Protein AF-A0A2X4TT00-F1 (afdb_monomer_lite)

pLDDT: mean 79.76, std 14.84, range [39.97, 96.25]

Sequence (167 aa):
MMSQIINSADDIDLADVVVSNSLPIWLSLSQFMPMYPAMLSVQNLVPPYATVKCGEPSPVAGAFCLDEKQNQYQLVSEDVTITVTGLRNAAVEDFLRYVQDYTLSDKAEMGVMNIPVIQDERTTQNELNIIAMRKKVKFKVNYYQQRMRNVARRLITSAIPSIYVEK

Organism: NCBI:txid59203

Secondary structure (DSSP, 8-state):
---S--SSGGG--SSS---SSSHHHHHH--SSS-EEETT---TTPPSSEEEEEE---EE-SSS-EE-TT--EE-EEEEEEEEEEES--HHHHHHHHHHHHHHHTSTT-S-EE-S---EEEE--EETTTTEE--EEEEEEEEEEEHHHHHHHHHHHHHH---------

Foldseek 3Di:
DDDPDDPDPVSPPLPDQPDQWQQLVQCVLAPLHHEAEPPPPPDDDDDFYKYKYKADWAFPDPDWDADPVRDTKGKTKIKMKMKTFDDDPVSVVVSLVSVVVLQPDPPRQKHWDDNKDKDADQDAPPVVRDGTRMIMIMTIMIHMSVSSSVSVSVVVVPDDDDDDDDD

Radius of gyration: 17.78 Å; chains: 1; bounding box: 52×24×48 Å

Structure (mmCIF, N/CA/C/O backbone):
data_AF-A0A2X4TT00-F1
#
_entry.id   AF-A0A2X4TT00-F1
#
loop_
_atom_site.group_PDB
_atom_site.id
_atom_site.type_symbol
_atom_site.label_atom_id
_atom_site.label_alt_id
_atom_site.label_comp_id
_atom_site.label_asym_id
_atom_site.label_entity_id
_atom_site.label_seq_id
_atom_site.pdbx_PDB_ins_code
_atom_site.Cartn_x
_atom_site.Cartn_y
_atom_site.Cartn_z
_atom_site.occupancy
_atom_site.B_iso_or_equiv
_atom_site.auth_seq_id
_atom_site.auth_comp_id
_atom_site.auth_asym_id
_atom_site.auth_atom_id
_atom_site.pdbx_PDB_model_num
ATOM 1 N N . MET A 1 1 ? -2.904 8.491 -29.005 1.00 39.97 1 MET A N 1
ATOM 2 C CA . MET A 1 1 ? -3.012 8.856 -27.581 1.00 39.97 1 MET A CA 1
ATOM 3 C C . MET A 1 1 ? -4.410 8.435 -27.155 1.00 39.97 1 MET A C 1
ATOM 5 O O . MET A 1 1 ? -5.358 9.110 -27.529 1.00 39.97 1 MET A O 1
ATOM 9 N N . MET A 1 2 ? -4.554 7.250 -26.556 1.00 44.91 2 MET A N 1
ATOM 10 C CA . MET A 1 2 ? -5.844 6.793 -26.021 1.00 44.91 2 MET A CA 1
ATOM 11 C C . MET A 1 2 ? -6.042 7.477 -24.667 1.00 44.91 2 MET A C 1
ATOM 13 O O . MET A 1 2 ? -5.112 7.513 -23.860 1.00 44.91 2 MET A O 1
ATOM 17 N N . SER A 1 3 ? -7.193 8.109 -24.445 1.00 47.59 3 SER A N 1
ATOM 18 C CA . SER A 1 3 ? -7.519 8.683 -23.140 1.00 47.59 3 SER A CA 1
ATOM 19 C C . SER A 1 3 ? -7.890 7.553 -22.178 1.00 47.59 3 SER A C 1
ATOM 21 O O . SER A 1 3 ? -8.533 6.588 -22.574 1.00 47.59 3 SER A O 1
ATOM 23 N N . GLN A 1 4 ? -7.539 7.679 -20.895 1.00 53.19 4 GLN A N 1
ATOM 24 C CA . GLN A 1 4 ? -7.970 6.747 -19.835 1.00 53.19 4 GLN A CA 1
ATOM 25 C C . GLN A 1 4 ? -9.479 6.862 -19.509 1.00 53.19 4 GLN A C 1
ATOM 27 O O . GLN A 1 4 ? -9.926 6.432 -18.448 1.00 53.19 4 GLN A O 1
ATOM 32 N N . ILE A 1 5 ? -10.271 7.490 -20.386 1.00 59.09 5 ILE A N 1
ATOM 33 C CA . ILE A 1 5 ? -11.718 7.624 -20.222 1.00 59.09 5 ILE A CA 1
ATOM 34 C C . ILE A 1 5 ? -12.351 6.368 -20.817 1.00 59.09 5 ILE A C 1
ATOM 36 O O . ILE A 1 5 ? -12.434 6.217 -22.032 1.00 59.09 5 ILE A O 1
ATOM 40 N N . ILE A 1 6 ? -12.767 5.470 -19.931 1.00 56.25 6 ILE A N 1
ATOM 41 C CA . ILE A 1 6 ? -13.388 4.187 -20.258 1.00 56.25 6 ILE A CA 1
ATOM 42 C C . ILE A 1 6 ? -14.893 4.428 -20.431 1.00 56.25 6 ILE A C 1
ATOM 44 O O . ILE A 1 6 ? -15.551 4.859 -19.483 1.00 56.25 6 ILE A O 1
ATOM 48 N N . ASN A 1 7 ? -15.440 4.171 -21.624 1.00 64.12 7 ASN A N 1
ATOM 49 C CA . ASN A 1 7 ? -16.882 4.291 -21.887 1.00 64.12 7 ASN A CA 1
ATOM 50 C C . ASN A 1 7 ? -17.595 2.931 -21.792 1.00 64.12 7 ASN A C 1
ATOM 52 O O . ASN A 1 7 ? -18.795 2.886 -21.523 1.00 64.12 7 ASN A O 1
ATOM 56 N N . SER A 1 8 ? -16.866 1.826 -21.975 1.00 61.47 8 SER A N 1
ATOM 57 C CA . SER A 1 8 ? -17.343 0.453 -21.794 1.00 61.47 8 SER A CA 1
ATOM 58 C C . SER A 1 8 ? -16.273 -0.443 -21.154 1.00 61.47 8 SER A C 1
ATOM 60 O O . SER A 1 8 ? -15.086 -0.136 -21.210 1.00 61.47 8 SER A O 1
ATOM 62 N N . ALA A 1 9 ? -16.671 -1.573 -20.560 1.00 58.16 9 ALA A N 1
ATOM 63 C CA . ALA A 1 9 ? -15.731 -2.517 -19.941 1.00 58.16 9 ALA A CA 1
ATOM 64 C C . ALA A 1 9 ? -14.713 -3.116 -20.935 1.00 58.16 9 ALA A C 1
ATOM 66 O O . ALA A 1 9 ? -13.619 -3.497 -20.523 1.00 58.16 9 ALA A O 1
ATOM 67 N N . ASP A 1 10 ? -15.043 -3.150 -22.228 1.00 61.66 10 ASP A N 1
ATOM 68 C CA . ASP A 1 10 ? -14.145 -3.627 -23.284 1.00 61.66 10 ASP A CA 1
ATOM 69 C C . ASP A 1 10 ? -13.059 -2.593 -23.642 1.00 61.66 10 ASP A C 1
ATOM 71 O O . ASP A 1 10 ? -12.038 -2.949 -24.228 1.00 61.66 10 ASP A O 1
ATOM 75 N N . ASP A 1 11 ? -13.231 -1.328 -23.233 1.00 60.38 11 ASP A N 1
ATOM 76 C CA . ASP A 1 11 ? -12.247 -0.254 -23.435 1.00 60.38 11 ASP A CA 1
ATOM 77 C C . ASP A 1 11 ? -11.133 -0.272 -22.369 1.00 60.38 11 ASP A C 1
ATOM 79 O O . ASP A 1 11 ? -10.258 0.599 -22.356 1.00 60.38 11 ASP A O 1
ATOM 83 N N . ILE A 1 12 ? -11.166 -1.233 -21.437 1.00 60.53 12 ILE A N 1
ATOM 84 C CA . ILE A 1 12 ? -10.143 -1.374 -20.400 1.00 60.53 12 ILE A CA 1
ATOM 85 C C . ILE A 1 12 ? -8.850 -1.867 -21.051 1.00 60.53 12 ILE A C 1
ATOM 87 O O . ILE A 1 12 ? -8.660 -3.056 -21.312 1.00 60.53 12 ILE A O 1
ATOM 91 N N . ASP A 1 13 ? -7.923 -0.937 -21.270 1.00 59.97 13 ASP A N 1
ATOM 92 C CA . ASP A 1 13 ? -6.581 -1.260 -21.732 1.00 59.97 13 ASP A CA 1
ATOM 93 C C . ASP A 1 13 ? -5.797 -1.995 -20.631 1.00 59.97 13 ASP A C 1
ATOM 95 O O . ASP A 1 13 ? -5.348 -1.422 -19.636 1.00 59.97 13 ASP A O 1
ATOM 99 N N . LEU A 1 14 ? -5.632 -3.306 -20.817 1.00 59.22 14 LEU A N 1
ATOM 100 C CA . LEU A 1 14 ? -4.837 -4.160 -19.937 1.00 59.22 14 LEU A CA 1
ATOM 101 C C . LEU A 1 14 ? -3.329 -4.062 -20.224 1.00 59.22 14 LEU A C 1
ATOM 103 O O . LEU A 1 14 ? -2.526 -4.565 -19.434 1.00 59.22 14 LEU A O 1
ATOM 107 N N . ALA A 1 15 ? -2.926 -3.465 -21.348 1.00 54.84 15 ALA A N 1
ATOM 108 C CA . ALA A 1 15 ? -1.562 -3.446 -21.868 1.00 54.84 15 ALA A CA 1
ATOM 109 C C . ALA A 1 15 ? -0.800 -2.149 -21.554 1.00 54.84 15 ALA A C 1
ATOM 111 O O . ALA A 1 15 ? 0.423 -2.224 -21.371 1.00 54.84 15 ALA A O 1
ATOM 112 N N . ASP A 1 16 ? -1.488 -1.023 -21.380 1.00 57.75 16 ASP A N 1
ATOM 113 C CA . ASP A 1 16 ? -0.882 0.259 -21.001 1.00 57.75 16 ASP A CA 1
ATOM 114 C C . ASP A 1 16 ? -1.026 0.569 -19.489 1.00 57.75 16 ASP A C 1
ATOM 116 O O . ASP A 1 16 ? -1.548 -0.237 -18.711 1.00 57.75 16 ASP A O 1
ATOM 120 N N . VAL A 1 17 ? -0.405 1.648 -19.009 1.00 55.56 17 VAL A N 1
ATOM 121 C CA . VAL A 1 17 ? -0.218 1.952 -17.575 1.00 55.56 17 VAL A CA 1
ATOM 122 C C . VAL A 1 17 ? -1.552 2.202 -16.856 1.00 55.56 17 VAL A C 1
ATOM 124 O O . VAL A 1 17 ? -2.144 3.271 -16.967 1.00 55.56 17 VAL A O 1
ATOM 127 N N . VAL A 1 18 ? -1.981 1.228 -16.045 1.00 59.28 18 VAL A N 1
ATOM 128 C CA . VAL A 1 18 ? -3.231 1.304 -15.264 1.00 59.28 18 VAL A CA 1
ATOM 129 C C . VAL A 1 18 ? -3.070 2.102 -13.960 1.00 59.28 18 VAL A C 1
ATOM 131 O O . VAL A 1 18 ? -4.030 2.704 -13.490 1.00 59.28 18 VAL A O 1
ATOM 134 N N . VAL A 1 19 ? -1.876 2.130 -13.347 1.00 67.81 19 VAL A N 1
ATOM 135 C CA . VAL A 1 19 ? -1.666 2.782 -12.038 1.00 67.81 19 VAL A CA 1
ATOM 136 C C . VAL A 1 19 ? -0.254 3.362 -11.914 1.00 67.81 19 VAL A C 1
ATOM 138 O O . VAL A 1 19 ? 0.725 2.695 -12.248 1.00 67.81 19 VAL A O 1
ATOM 141 N N . SER A 1 20 ? -0.150 4.593 -11.407 1.00 70.06 20 SER A N 1
ATOM 142 C CA . SER A 1 20 ? 1.113 5.321 -11.193 1.00 70.06 20 SER A CA 1
ATOM 143 C C . SER A 1 20 ? 1.613 5.314 -9.741 1.00 70.06 20 SER A C 1
ATOM 145 O O . SER A 1 20 ? 2.735 5.760 -9.498 1.00 70.06 20 SER A O 1
ATOM 147 N N . ASN A 1 21 ? 0.810 4.813 -8.796 1.00 84.56 21 ASN A N 1
ATOM 148 C CA . ASN A 1 21 ? 1.069 4.847 -7.355 1.00 84.56 21 ASN A CA 1
ATOM 149 C C . ASN A 1 21 ? 1.123 3.446 -6.703 1.00 84.56 21 ASN A C 1
ATOM 151 O O . ASN A 1 21 ? 0.867 2.427 -7.351 1.00 84.56 21 ASN A O 1
ATOM 155 N N . SER A 1 22 ? 1.444 3.393 -5.406 1.00 89.69 22 SER A N 1
ATOM 156 C CA . SER A 1 22 ? 1.570 2.145 -4.632 1.00 89.69 22 SER A CA 1
ATOM 157 C C . SER A 1 22 ? 0.251 1.510 -4.187 1.00 89.69 22 SER A C 1
ATOM 159 O O . SER A 1 22 ? 0.275 0.445 -3.563 1.00 89.69 22 SER A O 1
ATOM 161 N N . LEU A 1 23 ? -0.903 2.105 -4.513 1.00 90.12 23 LEU A N 1
ATOM 162 C CA . LEU A 1 23 ? -2.223 1.637 -4.077 1.00 90.12 23 LEU A CA 1
ATOM 163 C C . LEU A 1 23 ? -2.435 0.121 -4.259 1.00 90.12 23 LEU A C 1
ATOM 165 O O . LEU A 1 23 ? -2.891 -0.509 -3.305 1.00 90.12 23 LEU A O 1
ATOM 169 N N . PRO A 1 24 ? -2.066 -0.503 -5.399 1.00 89.25 24 PRO A N 1
ATOM 170 C CA . PRO A 1 24 ? -2.271 -1.934 -5.606 1.00 89.25 24 PRO A CA 1
ATOM 171 C C . PRO A 1 24 ? -1.606 -2.798 -4.530 1.00 89.25 24 PRO A C 1
ATOM 173 O O . PRO A 1 24 ? -2.205 -3.759 -4.058 1.00 89.25 24 PRO A O 1
ATOM 176 N N . ILE A 1 25 ? -0.395 -2.449 -4.082 1.00 90.69 25 ILE A N 1
ATOM 177 C CA . ILE A 1 25 ? 0.278 -3.221 -3.030 1.00 90.69 25 ILE A CA 1
ATOM 178 C C . ILE A 1 25 ? -0.546 -3.183 -1.749 1.00 90.69 25 ILE A C 1
ATOM 180 O O . ILE A 1 25 ? -0.826 -4.231 -1.172 1.00 90.69 25 ILE A O 1
ATOM 184 N N . TRP A 1 26 ? -0.989 -2.001 -1.335 1.00 92.56 26 TRP A N 1
ATOM 185 C CA . TRP A 1 26 ? -1.755 -1.849 -0.103 1.00 92.56 26 TRP A CA 1
ATOM 186 C C . TRP A 1 26 ? -3.085 -2.593 -0.132 1.00 92.56 26 TRP A C 1
ATOM 188 O O . TRP A 1 26 ? -3.468 -3.173 0.878 1.00 92.56 26 TRP A O 1
ATOM 198 N N . LEU A 1 27 ? -3.755 -2.638 -1.287 1.00 89.38 27 LEU A N 1
ATOM 199 C CA . LEU A 1 27 ? -4.980 -3.423 -1.452 1.00 89.38 27 LEU A CA 1
ATOM 200 C C . LEU A 1 27 ? -4.734 -4.932 -1.297 1.00 89.38 27 LEU A C 1
ATOM 202 O O . LEU A 1 27 ? -5.626 -5.648 -0.856 1.00 89.38 27 LEU A O 1
ATOM 206 N N . SER A 1 28 ? -3.526 -5.413 -1.609 1.00 88.50 28 SER 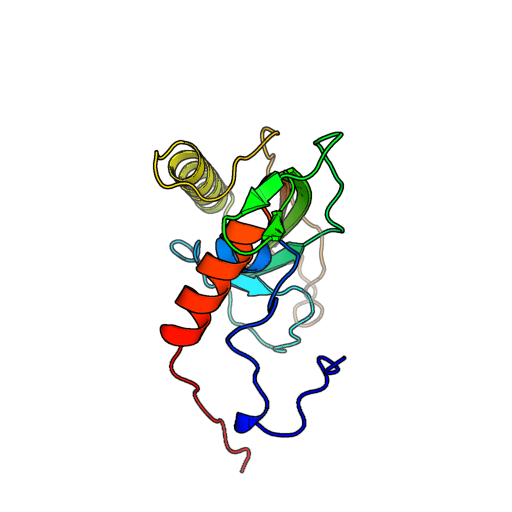A N 1
ATOM 207 C CA . SER A 1 28 ? -3.147 -6.818 -1.405 1.00 88.50 28 SER A CA 1
ATOM 208 C C . SER A 1 28 ? -2.768 -7.166 0.042 1.00 88.50 28 SER A C 1
ATOM 210 O O . SER A 1 28 ? -2.807 -8.335 0.419 1.00 88.50 28 SER A O 1
ATOM 212 N N . LEU A 1 29 ? -2.435 -6.170 0.871 1.00 91.00 29 LEU A N 1
ATOM 213 C CA . LEU A 1 29 ? -2.028 -6.341 2.272 1.00 91.00 29 LEU A CA 1
ATOM 214 C C . LEU A 1 29 ? -3.243 -6.377 3.217 1.00 91.00 29 LEU A C 1
ATOM 216 O O . LEU A 1 29 ? -3.288 -5.682 4.230 1.00 91.00 29 LEU A O 1
ATOM 220 N N . SER A 1 30 ? -4.245 -7.194 2.885 1.00 90.06 30 SER A N 1
ATOM 221 C CA . SER A 1 30 ? -5.563 -7.206 3.536 1.00 90.06 30 SER A CA 1
ATOM 222 C C . SER A 1 30 ? -5.743 -8.288 4.612 1.00 90.06 30 SER A C 1
ATOM 224 O O . SER A 1 30 ? -6.872 -8.646 4.941 1.00 90.06 30 SER A O 1
ATOM 226 N N . GLN A 1 31 ? -4.654 -8.847 5.157 1.00 91.12 31 GLN A N 1
ATOM 227 C CA . GLN A 1 31 ? -4.713 -9.973 6.104 1.00 91.12 31 GLN A CA 1
ATOM 228 C C . GLN A 1 31 ? -5.478 -9.645 7.400 1.00 91.12 31 GLN A C 1
ATOM 230 O O . GLN A 1 31 ? -6.194 -10.495 7.922 1.00 91.12 31 GLN A O 1
ATOM 235 N N . PHE A 1 32 ? -5.318 -8.430 7.930 1.00 91.38 32 PHE A N 1
ATOM 236 C CA . PHE A 1 32 ? -5.921 -8.023 9.208 1.00 91.38 32 PHE A CA 1
ATOM 237 C C . PHE A 1 32 ? -7.294 -7.370 9.044 1.00 91.38 32 PHE A C 1
ATOM 239 O O . PHE A 1 32 ? -8.109 -7.392 9.964 1.00 91.38 32 PHE A O 1
ATOM 246 N N . MET A 1 33 ? -7.528 -6.747 7.892 1.00 92.19 33 MET A N 1
ATOM 247 C CA . MET A 1 33 ? -8.755 -6.028 7.570 1.00 92.19 33 MET A CA 1
ATOM 248 C C . MET A 1 33 ? -8.828 -5.767 6.061 1.00 92.19 33 MET A C 1
ATOM 250 O O . MET A 1 33 ? -7.785 -5.633 5.414 1.00 92.19 33 MET A O 1
ATOM 254 N N . PRO A 1 34 ? -10.037 -5.620 5.497 1.00 90.62 34 PRO A N 1
ATOM 255 C CA . PRO A 1 34 ? -10.212 -5.107 4.147 1.00 90.62 34 PRO A CA 1
ATOM 256 C C . PRO A 1 34 ? -9.574 -3.722 3.979 1.00 90.62 34 PRO A C 1
ATOM 258 O O . PRO A 1 34 ? -9.730 -2.838 4.830 1.00 90.62 34 PRO A O 1
ATOM 261 N N . MET A 1 35 ? -8.872 -3.543 2.862 1.00 89.31 35 MET A N 1
ATOM 262 C CA . MET A 1 35 ? -8.172 -2.314 2.496 1.00 89.31 35 MET A CA 1
ATOM 263 C C . MET A 1 35 ? -8.895 -1.675 1.309 1.00 89.31 35 MET A C 1
ATOM 265 O O . MET A 1 35 ? -9.131 -2.338 0.302 1.00 89.31 35 MET A O 1
ATOM 269 N N . TYR A 1 36 ? -9.220 -0.389 1.410 1.00 88.31 36 TYR A N 1
ATOM 270 C CA . TYR A 1 36 ? -9.923 0.357 0.367 1.00 88.31 36 TYR A CA 1
ATOM 271 C C . TYR A 1 36 ? -9.135 1.599 -0.057 1.00 88.31 36 TYR A C 1
ATOM 273 O O . TYR A 1 36 ? -8.424 2.185 0.764 1.00 88.31 36 TYR A O 1
ATOM 281 N N . PRO A 1 37 ? -9.266 2.068 -1.307 1.00 88.06 37 PRO A N 1
ATOM 282 C CA . PRO A 1 37 ? -8.747 3.374 -1.693 1.00 88.06 37 PRO A CA 1
ATOM 283 C C . PRO A 1 37 ? -9.442 4.493 -0.908 1.00 88.06 37 PRO A C 1
ATOM 285 O O . PRO A 1 37 ? -10.651 4.454 -0.670 1.00 88.06 37 PRO A O 1
ATOM 288 N N . ALA A 1 38 ? -8.690 5.517 -0.509 1.00 77.62 38 ALA A N 1
ATOM 289 C CA . ALA A 1 38 ? -9.279 6.729 0.044 1.00 77.62 38 ALA A CA 1
ATOM 290 C C . ALA A 1 38 ? -10.207 7.379 -0.998 1.00 77.62 38 ALA A C 1
ATOM 292 O O . ALA A 1 38 ? -9.886 7.405 -2.181 1.00 77.62 38 ALA A O 1
ATOM 293 N N . MET A 1 39 ? -11.338 7.926 -0.543 1.00 64.12 39 MET A N 1
ATOM 294 C CA . MET A 1 39 ? -12.392 8.541 -1.372 1.00 64.12 39 MET A CA 1
ATOM 295 C C . MET A 1 39 ? -13.287 7.583 -2.180 1.00 64.12 39 MET A C 1
ATOM 297 O O . MET A 1 39 ? -14.213 8.065 -2.826 1.00 64.12 39 MET A O 1
ATOM 301 N N . LEU A 1 40 ? -13.121 6.257 -2.081 1.00 54.19 40 LEU A N 1
ATOM 302 C CA . LEU A 1 40 ? -14.189 5.326 -2.467 1.00 54.19 40 LEU A CA 1
ATOM 303 C C . LEU A 1 40 ? -15.270 5.374 -1.377 1.00 54.19 40 LEU A C 1
ATOM 305 O O . LEU A 1 40 ? -15.155 4.766 -0.315 1.00 54.19 40 LEU A O 1
ATOM 309 N N . SER A 1 41 ? -16.272 6.217 -1.622 1.00 43.59 41 SER A N 1
ATOM 310 C CA . SER A 1 41 ? -17.367 6.603 -0.732 1.00 43.59 41 SER A CA 1
ATOM 311 C C . SER A 1 41 ? -18.395 5.489 -0.538 1.00 43.59 41 SER A C 1
ATOM 313 O O . SER A 1 41 ? -19.593 5.690 -0.728 1.00 43.59 41 SER A O 1
ATOM 315 N N . VAL A 1 42 ? -17.955 4.308 -0.108 1.00 53.00 42 VAL A N 1
ATOM 316 C CA . VAL A 1 42 ? -18.896 3.332 0.439 1.00 53.00 42 VAL A CA 1
ATOM 317 C C . VAL A 1 42 ? -19.351 3.882 1.791 1.00 53.00 42 VAL A C 1
ATOM 319 O O . VAL A 1 42 ? -18.681 3.729 2.814 1.00 53.00 42 VAL A O 1
ATOM 322 N N . GLN A 1 43 ? -20.458 4.627 1.783 1.00 55.41 43 GLN A N 1
ATOM 323 C CA . GLN A 1 43 ? -21.152 4.997 3.010 1.00 55.41 43 GLN A CA 1
ATOM 324 C C . GLN A 1 43 ? -21.515 3.693 3.735 1.00 55.41 43 GLN A C 1
ATOM 326 O O . GLN A 1 43 ? -21.992 2.750 3.108 1.00 55.41 43 GLN A O 1
ATOM 331 N N . ASN A 1 44 ? -21.284 3.636 5.048 1.00 64.56 44 ASN A N 1
ATOM 332 C CA . ASN A 1 44 ? -21.632 2.496 5.910 1.00 64.56 44 ASN A CA 1
ATOM 333 C C . ASN A 1 44 ? -20.742 1.240 5.805 1.00 64.56 44 ASN A C 1
ATOM 335 O O . ASN A 1 44 ? -21.228 0.126 6.004 1.00 64.56 44 ASN A O 1
ATOM 339 N N . LEU A 1 45 ? -19.432 1.377 5.562 1.00 78.12 45 LEU A N 1
ATOM 340 C CA . LEU A 1 45 ? -18.513 0.254 5.796 1.00 78.12 45 LEU A CA 1
ATOM 341 C C . LEU A 1 45 ? -18.541 -0.175 7.270 1.00 78.12 45 LEU A C 1
ATOM 343 O O . LEU A 1 45 ? -18.339 0.640 8.172 1.00 78.12 45 LEU A O 1
ATOM 347 N N . VAL A 1 46 ? -18.758 -1.471 7.507 1.00 81.31 46 VAL A N 1
ATOM 348 C CA . VAL A 1 46 ? -18.732 -2.059 8.850 1.00 81.31 46 VAL A CA 1
ATOM 349 C C . VAL A 1 46 ? -17.271 -2.263 9.277 1.00 81.31 46 VAL A C 1
ATOM 351 O O . VAL A 1 46 ? -16.525 -2.934 8.562 1.00 81.31 46 VAL A O 1
ATOM 354 N N . PRO A 1 47 ? -16.822 -1.697 10.413 1.00 85.44 47 PRO A N 1
ATOM 355 C CA . PRO A 1 47 ? -15.477 -1.945 10.932 1.00 85.44 47 PRO A CA 1
ATOM 356 C C . PRO A 1 47 ? -15.247 -3.428 11.300 1.00 85.44 47 PRO A C 1
ATOM 358 O O . PRO A 1 47 ? -16.185 -4.079 11.762 1.00 85.44 47 PRO A O 1
ATOM 361 N N . PRO A 1 48 ? -14.011 -3.959 11.180 1.00 89.38 48 PRO A N 1
ATOM 362 C CA . PRO A 1 48 ? -12.775 -3.234 10.892 1.00 89.38 48 PRO A CA 1
ATOM 363 C C . PRO A 1 48 ? -12.486 -3.074 9.393 1.00 89.38 48 PRO A C 1
ATOM 365 O O . PRO A 1 48 ? -12.642 -4.008 8.613 1.00 89.38 48 PRO A O 1
ATOM 368 N N . TYR A 1 49 ? -11.998 -1.898 9.000 1.00 89.88 49 TYR A N 1
ATOM 369 C CA . TYR A 1 49 ? -11.503 -1.630 7.646 1.00 89.88 49 TYR A CA 1
ATOM 370 C C . TYR A 1 49 ? -10.405 -0.564 7.676 1.00 89.88 49 TYR A C 1
ATOM 372 O O . TYR A 1 49 ? -10.299 0.211 8.635 1.00 89.88 49 TYR A O 1
ATOM 380 N N . ALA A 1 50 ? -9.621 -0.481 6.604 1.00 91.25 50 ALA A N 1
ATOM 381 C CA . ALA A 1 50 ? -8.671 0.603 6.407 1.00 91.25 50 ALA A CA 1
ATOM 382 C C . ALA A 1 50 ? -8.832 1.282 5.049 1.00 91.25 50 ALA A C 1
ATOM 384 O O . ALA A 1 50 ? -9.191 0.660 4.052 1.00 91.25 50 ALA A O 1
ATOM 385 N N . THR A 1 51 ? -8.534 2.577 5.018 1.00 90.50 51 THR A N 1
ATOM 386 C CA . THR A 1 51 ? -8.481 3.376 3.795 1.00 90.50 51 THR A CA 1
ATOM 387 C C . THR A 1 51 ? -7.057 3.828 3.524 1.00 90.50 51 THR A C 1
ATOM 389 O O . THR A 1 51 ? -6.375 4.312 4.431 1.00 90.50 51 THR A O 1
ATOM 392 N N . VAL A 1 52 ? -6.635 3.718 2.271 1.00 92.00 52 VAL A N 1
ATOM 393 C CA . VAL A 1 52 ? -5.282 4.023 1.812 1.00 92.00 52 VAL A CA 1
ATOM 394 C C . VAL A 1 52 ? -5.316 5.290 0.976 1.00 92.00 52 VAL A C 1
ATOM 396 O O . VAL A 1 52 ? -5.913 5.323 -0.099 1.00 92.00 52 VAL A O 1
ATOM 399 N N . LYS A 1 53 ? -4.657 6.339 1.462 1.00 92.19 53 LYS A N 1
ATOM 400 C CA . LYS A 1 53 ? -4.413 7.558 0.699 1.00 92.19 53 LYS A CA 1
ATOM 401 C C . LYS A 1 53 ? -2.967 7.569 0.221 1.00 92.19 53 LYS A C 1
ATOM 403 O O . LYS A 1 53 ? -2.051 7.815 1.006 1.00 92.19 53 LYS A O 1
ATOM 408 N N . CYS A 1 54 ? -2.811 7.325 -1.068 1.00 91.31 54 CYS A N 1
ATOM 409 C CA . CYS A 1 54 ? -1.574 7.476 -1.818 1.00 91.31 54 CYS A CA 1
ATOM 410 C C . CYS A 1 54 ? -1.285 8.959 -2.090 1.00 91.31 54 CYS A C 1
ATOM 412 O O . CYS A 1 54 ? -2.190 9.708 -2.466 1.00 91.31 54 CYS A O 1
ATOM 414 N N . GLY A 1 55 ? -0.053 9.387 -1.825 1.00 89.00 55 GLY A N 1
ATOM 415 C CA . GLY A 1 55 ? 0.442 10.719 -2.158 1.00 89.00 55 GLY A CA 1
ATOM 416 C C . GLY A 1 55 ? 0.903 10.812 -3.610 1.00 89.00 55 GLY A C 1
ATOM 417 O O . GLY A 1 55 ? 0.764 9.875 -4.395 1.00 89.00 55 GLY A O 1
ATOM 418 N N . GLU A 1 56 ? 1.470 11.957 -3.973 1.00 87.94 56 GLU A N 1
ATOM 419 C CA . GLU A 1 56 ? 2.084 12.134 -5.287 1.00 87.94 56 GLU A CA 1
ATOM 420 C C . GLU A 1 56 ? 3.468 11.457 -5.312 1.00 87.94 56 GLU A C 1
ATOM 422 O O . GLU A 1 56 ? 4.306 11.754 -4.453 1.00 87.94 56 GLU A O 1
ATOM 427 N N . PRO A 1 57 ? 3.740 10.542 -6.263 1.00 88.25 57 PRO A N 1
ATOM 428 C CA . PRO A 1 57 ? 5.057 9.933 -6.401 1.00 88.25 57 PRO A CA 1
ATOM 429 C C . PRO A 1 57 ? 6.119 10.974 -6.772 1.00 88.25 57 PRO A C 1
ATOM 431 O O . PRO A 1 57 ? 5.956 11.752 -7.709 1.00 88.25 57 PRO A O 1
ATOM 434 N N . SER A 1 58 ? 7.248 10.936 -6.072 1.00 89.62 58 SER A N 1
ATOM 435 C CA . SER A 1 58 ? 8.410 11.801 -6.284 1.00 89.62 58 SER A CA 1
ATOM 436 C C . SER A 1 58 ? 9.597 10.994 -6.824 1.00 89.62 58 SER A C 1
ATOM 438 O O . SER A 1 58 ? 9.822 9.867 -6.375 1.00 89.62 58 SER A O 1
ATOM 440 N N . PRO A 1 59 ? 10.366 11.512 -7.797 1.00 88.19 59 PRO A N 1
ATOM 441 C CA . PRO A 1 59 ? 11.520 10.798 -8.333 1.00 88.19 59 PRO A CA 1
ATOM 442 C C . PRO A 1 59 ? 12.645 10.723 -7.293 1.00 88.19 59 PRO A C 1
ATOM 444 O O . PRO A 1 59 ? 12.966 11.714 -6.639 1.00 88.19 59 PRO A O 1
ATOM 447 N N . VAL A 1 60 ? 13.262 9.546 -7.157 1.00 86.12 60 VAL A N 1
ATOM 448 C CA . VAL A 1 60 ? 14.437 9.334 -6.286 1.00 86.12 60 VAL A CA 1
ATOM 449 C C . VAL A 1 60 ? 15.720 9.217 -7.108 1.00 86.12 60 VAL A C 1
ATOM 451 O O . VAL A 1 60 ? 16.787 9.625 -6.657 1.00 86.12 60 VAL A O 1
ATOM 454 N N . ALA A 1 61 ? 15.629 8.664 -8.320 1.00 79.12 61 ALA A N 1
ATOM 455 C CA . ALA A 1 61 ? 16.766 8.489 -9.217 1.00 79.12 61 ALA A CA 1
ATOM 456 C C . ALA A 1 61 ? 16.927 9.677 -10.181 1.00 79.12 61 ALA A C 1
ATOM 458 O O . ALA A 1 61 ? 15.943 10.215 -10.683 1.00 79.12 61 ALA A O 1
ATOM 459 N N . GLY A 1 62 ? 18.178 10.044 -10.483 1.00 72.62 62 GLY A N 1
ATOM 460 C CA . GLY A 1 62 ? 18.509 11.096 -11.457 1.00 72.62 62 GLY A CA 1
ATOM 461 C C . GLY A 1 62 ? 18.393 10.667 -12.925 1.00 72.62 62 GLY A C 1
ATOM 462 O O . GLY A 1 62 ? 18.487 11.508 -13.814 1.00 72.62 62 GLY A O 1
ATOM 463 N N . ALA A 1 63 ? 18.191 9.374 -13.186 1.00 75.62 63 ALA A N 1
ATOM 464 C CA . ALA A 1 63 ? 17.972 8.827 -14.517 1.00 75.62 63 ALA A CA 1
ATOM 465 C C . ALA A 1 63 ? 16.923 7.715 -14.463 1.00 75.62 63 ALA A C 1
ATOM 467 O O . ALA A 1 63 ? 16.802 6.994 -13.468 1.00 75.62 63 ALA A O 1
ATOM 468 N N . PHE A 1 64 ? 16.174 7.578 -15.550 1.00 79.44 64 PHE A N 1
ATOM 469 C CA . PHE A 1 64 ? 15.265 6.464 -15.745 1.00 79.44 64 PHE A CA 1
ATOM 470 C C . PHE A 1 64 ? 15.996 5.267 -16.354 1.00 79.44 64 PHE A C 1
ATOM 472 O O . PHE A 1 64 ? 17.015 5.409 -17.028 1.00 79.44 64 PHE A O 1
ATOM 479 N N . CYS A 1 65 ? 15.456 4.079 -16.122 1.00 78.06 65 CYS A N 1
ATOM 480 C CA . CYS A 1 65 ? 15.890 2.859 -16.777 1.00 78.06 65 CYS A CA 1
ATOM 481 C C . CYS A 1 65 ? 14.904 2.512 -17.898 1.00 78.06 65 CYS A C 1
ATOM 483 O O . CYS A 1 65 ? 13.713 2.824 -17.806 1.00 78.06 65 CYS A O 1
ATOM 485 N N . LEU A 1 66 ? 15.411 1.900 -18.964 1.00 81.88 66 LEU A N 1
ATOM 486 C CA . LEU A 1 66 ? 14.617 1.427 -20.092 1.00 81.88 66 LEU A CA 1
ATOM 487 C C . LEU A 1 66 ? 14.617 -0.097 -20.073 1.00 81.88 66 LEU A C 1
ATOM 489 O O . LEU A 1 66 ? 15.676 -0.708 -19.929 1.00 81.88 66 LEU A O 1
ATOM 493 N N . ASP A 1 67 ? 13.440 -0.705 -20.215 1.00 75.31 67 ASP A N 1
ATOM 494 C CA . ASP A 1 67 ? 13.359 -2.151 -20.422 1.00 75.31 67 ASP A CA 1
ATOM 495 C C . ASP A 1 67 ? 13.730 -2.525 -21.871 1.00 75.31 67 ASP A C 1
ATOM 497 O O . ASP A 1 67 ? 13.954 -1.671 -22.733 1.00 75.31 67 ASP A O 1
ATOM 501 N N . GLU A 1 68 ? 13.775 -3.827 -22.161 1.00 77.69 68 GLU A N 1
ATOM 502 C CA . GLU A 1 68 ? 14.067 -4.362 -23.501 1.00 77.69 68 GLU A CA 1
ATOM 503 C C . GLU A 1 68 ? 13.103 -3.848 -24.587 1.00 77.69 68 GLU A C 1
ATOM 505 O O . GLU A 1 68 ? 13.435 -3.854 -25.770 1.00 77.69 68 GLU A O 1
ATOM 510 N N . LYS A 1 69 ? 11.915 -3.373 -24.194 1.00 79.12 69 LYS A N 1
ATOM 511 C CA . LYS A 1 69 ? 10.883 -2.814 -25.074 1.00 79.12 69 LYS A CA 1
ATOM 512 C C . LYS A 1 69 ? 10.895 -1.282 -25.098 1.00 79.12 69 LYS A C 1
ATOM 514 O O . LYS A 1 69 ? 9.955 -0.692 -25.621 1.00 79.12 69 LYS A O 1
ATOM 519 N N . GLN A 1 70 ? 11.937 -0.646 -24.555 1.00 77.25 70 GLN A N 1
ATOM 520 C CA . GLN A 1 70 ? 12.072 0.810 -24.431 1.00 77.25 70 GLN A CA 1
ATOM 521 C C . GLN A 1 70 ? 10.996 1.469 -23.550 1.00 77.25 70 GLN A C 1
ATOM 523 O O . GLN A 1 70 ? 10.755 2.670 -23.664 1.00 77.25 70 GLN A O 1
ATOM 528 N N . ASN A 1 71 ? 10.363 0.728 -22.635 1.00 76.19 71 ASN A N 1
ATOM 529 C CA . ASN A 1 71 ? 9.489 1.341 -21.639 1.00 76.19 71 ASN A CA 1
ATOM 530 C C . ASN A 1 71 ? 10.324 1.948 -20.519 1.00 76.19 71 ASN A C 1
ATOM 532 O O . ASN A 1 71 ? 11.193 1.291 -19.939 1.00 76.19 71 ASN A O 1
ATOM 536 N N . GLN A 1 72 ? 9.994 3.184 -20.171 1.00 78.69 72 GLN A N 1
ATOM 537 C CA . GLN A 1 72 ? 10.620 3.894 -19.073 1.00 78.69 72 GLN A CA 1
A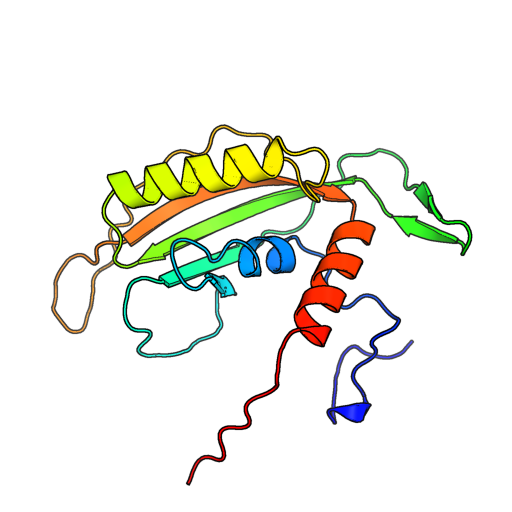TOM 538 C C . GLN A 1 72 ? 10.110 3.394 -17.719 1.00 78.69 72 GLN A C 1
ATOM 540 O O . GLN A 1 72 ? 8.904 3.311 -17.481 1.00 78.69 72 GLN A O 1
ATOM 545 N N . TYR A 1 73 ? 11.032 3.141 -16.795 1.00 79.38 73 TYR A N 1
ATOM 546 C CA . TYR A 1 73 ? 10.720 2.996 -15.380 1.00 79.38 73 TYR A CA 1
ATOM 547 C C . TYR A 1 73 ? 11.762 3.692 -14.515 1.00 79.38 73 TYR A C 1
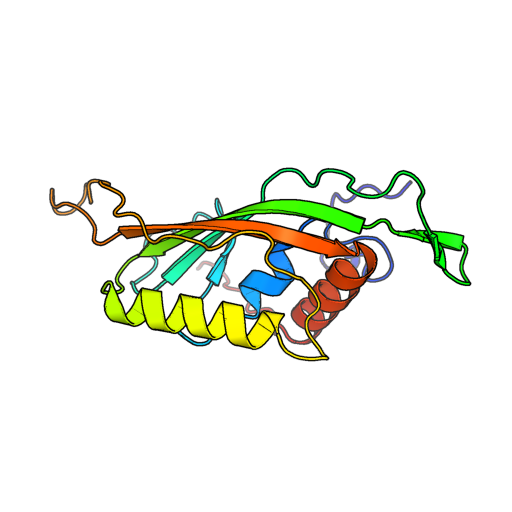ATOM 549 O O . TYR A 1 73 ? 12.949 3.751 -14.829 1.00 79.38 73 TYR A O 1
ATOM 557 N N . GLN A 1 74 ? 11.303 4.232 -13.394 1.00 86.69 74 GLN A N 1
ATOM 558 C CA . GLN A 1 74 ? 12.149 4.955 -12.458 1.00 86.69 74 GLN A CA 1
ATOM 559 C C . GLN A 1 74 ? 11.838 4.528 -11.028 1.00 86.69 74 GLN A C 1
ATOM 561 O O . GLN A 1 74 ? 10.734 4.061 -10.721 1.00 86.69 74 GLN A O 1
ATOM 566 N N . LEU A 1 75 ? 12.839 4.685 -10.167 1.00 89.06 75 LEU A N 1
ATOM 567 C CA . LEU A 1 75 ? 12.664 4.553 -8.731 1.00 89.06 75 LEU A CA 1
ATOM 568 C C . LEU A 1 75 ? 11.976 5.815 -8.209 1.00 89.06 75 LEU A C 1
ATOM 570 O O . LEU A 1 75 ? 12.485 6.927 -8.387 1.00 89.06 75 LEU A O 1
ATOM 574 N N . VAL A 1 76 ? 10.829 5.628 -7.564 1.00 91.25 76 VAL A N 1
ATOM 575 C CA . VAL A 1 76 ? 10.048 6.708 -6.957 1.00 91.25 76 VAL A CA 1
ATOM 576 C C . VAL A 1 76 ? 9.904 6.498 -5.456 1.00 91.25 76 VAL A C 1
ATOM 578 O O . VAL A 1 76 ? 10.003 5.375 -4.961 1.00 91.25 76 VAL A O 1
ATOM 581 N N . SER A 1 77 ? 9.664 7.596 -4.748 1.00 93.31 77 SER A N 1
ATOM 582 C CA . SER A 1 77 ? 9.263 7.645 -3.349 1.00 93.31 77 SER A CA 1
ATOM 583 C C . SER A 1 77 ? 7.858 8.214 -3.260 1.00 93.31 77 SER A C 1
ATOM 585 O O . SER A 1 77 ? 7.533 9.176 -3.950 1.00 93.31 77 SER A O 1
ATOM 587 N N . GLU A 1 78 ? 7.051 7.691 -2.353 1.00 93.75 78 GLU A N 1
ATOM 588 C CA . GLU A 1 78 ? 5.677 8.133 -2.145 1.00 93.75 78 GLU A CA 1
ATOM 589 C C . GLU A 1 78 ? 5.352 8.161 -0.651 1.00 93.75 78 GLU A C 1
ATOM 591 O O . GLU A 1 78 ? 5.716 7.247 0.093 1.00 93.75 78 GLU A O 1
ATOM 596 N N . ASP A 1 79 ? 4.646 9.202 -0.217 1.00 94.94 79 ASP A N 1
ATOM 597 C CA . ASP A 1 79 ? 4.079 9.262 1.126 1.00 94.94 79 ASP A CA 1
ATOM 598 C C . ASP A 1 79 ? 2.675 8.651 1.114 1.00 94.94 79 ASP A C 1
ATOM 600 O O . ASP A 1 79 ? 1.786 9.107 0.395 1.00 94.94 79 ASP A O 1
ATOM 604 N N . VAL A 1 80 ? 2.455 7.630 1.937 1.00 94.94 80 VAL A N 1
ATOM 605 C CA . VAL A 1 80 ? 1.182 6.914 2.033 1.00 94.94 80 VAL A CA 1
ATOM 606 C C . VAL A 1 80 ? 0.610 7.077 3.429 1.00 94.94 80 VAL A C 1
ATOM 608 O O . VAL A 1 80 ? 1.281 6.874 4.440 1.00 94.94 80 VAL A O 1
ATOM 611 N N . T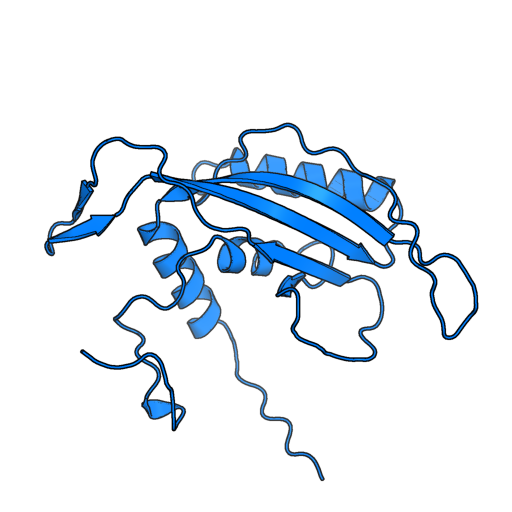HR A 1 81 ? -0.666 7.435 3.499 1.00 94.88 81 THR A N 1
ATOM 612 C CA . THR A 1 81 ? -1.413 7.503 4.753 1.00 94.88 81 THR A CA 1
ATOM 613 C C . THR A 1 81 ? -2.432 6.377 4.800 1.00 94.88 81 THR A C 1
ATOM 615 O O . THR A 1 81 ? -3.326 6.317 3.958 1.00 94.88 81 THR A O 1
ATOM 618 N N . ILE A 1 82 ? -2.326 5.522 5.813 1.00 93.75 82 ILE A N 1
ATOM 619 C CA . ILE A 1 82 ? -3.314 4.485 6.105 1.00 93.75 82 ILE A CA 1
ATOM 620 C C . ILE A 1 82 ? -4.124 4.925 7.311 1.00 93.75 82 ILE A C 1
ATOM 622 O O . ILE A 1 82 ? -3.575 5.228 8.373 1.00 93.75 82 ILE A O 1
ATOM 626 N N . THR A 1 83 ? -5.436 4.936 7.140 1.00 92.19 83 THR A N 1
ATOM 627 C CA . THR A 1 83 ? -6.386 5.219 8.209 1.00 92.19 83 THR A CA 1
ATOM 628 C C . THR A 1 83 ? -7.165 3.949 8.508 1.00 92.19 83 THR A C 1
ATOM 630 O O . THR A 1 83 ? -7.880 3.442 7.652 1.00 92.19 83 THR A O 1
ATOM 633 N N . VAL A 1 84 ? -7.022 3.442 9.726 1.00 91.75 84 VAL A N 1
ATOM 634 C CA . VAL A 1 84 ? -7.635 2.210 10.222 1.00 91.75 84 VAL A CA 1
ATOM 635 C C . VAL A 1 84 ? -8.815 2.563 11.113 1.00 91.75 84 VAL A C 1
ATOM 637 O O . VAL A 1 84 ? -8.666 3.360 12.038 1.00 91.75 84 VAL A O 1
ATOM 640 N N . THR A 1 85 ? -9.974 1.956 10.879 1.00 89.06 85 THR A N 1
ATOM 641 C CA . THR A 1 85 ? -11.177 2.150 11.697 1.00 89.06 85 THR A CA 1
ATOM 642 C C . THR A 1 85 ? -11.594 0.826 12.336 1.00 89.06 85 THR A C 1
ATOM 644 O O . THR A 1 85 ? -11.726 -0.179 11.645 1.00 89.06 85 THR A O 1
ATOM 647 N N . GLY A 1 86 ? -11.814 0.827 13.655 1.00 87.31 86 GLY A N 1
ATOM 648 C CA . GLY A 1 86 ? -12.370 -0.308 14.409 1.00 87.31 86 GLY A CA 1
ATOM 649 C C . GLY A 1 86 ? -11.364 -1.279 15.032 1.00 87.31 86 GLY A C 1
ATOM 650 O O . GLY A 1 86 ? -11.775 -2.152 15.793 1.00 87.31 86 GLY A O 1
ATOM 651 N N . LEU A 1 87 ? -10.060 -1.128 14.779 1.00 89.62 87 LEU A N 1
ATOM 652 C CA . LEU A 1 87 ? -9.025 -1.932 15.441 1.00 89.62 87 LEU A CA 1
ATOM 653 C C . LEU A 1 87 ? -8.470 -1.255 16.704 1.00 89.62 87 LEU A C 1
ATOM 655 O O . LEU A 1 87 ? -8.353 -0.030 16.796 1.00 89.62 87 LEU A O 1
ATOM 659 N N . ARG A 1 88 ? -8.090 -2.083 17.686 1.00 90.31 88 ARG A N 1
ATOM 660 C CA . ARG A 1 88 ? -7.328 -1.661 18.875 1.00 90.31 88 ARG A CA 1
ATOM 661 C C . ARG A 1 88 ? -5.845 -1.512 18.536 1.00 90.31 88 ARG A C 1
ATOM 663 O O . ARG A 1 88 ? -5.370 -2.117 17.584 1.00 90.31 88 ARG A O 1
ATOM 670 N N . ASN A 1 89 ? -5.110 -0.769 19.367 1.00 90.75 89 ASN A N 1
ATOM 671 C CA . ASN A 1 89 ? -3.697 -0.458 19.125 1.00 90.75 89 ASN A CA 1
ATOM 672 C C . ASN A 1 89 ? -2.831 -1.707 18.880 1.00 90.75 89 ASN A C 1
ATOM 674 O O . ASN A 1 89 ? -2.138 -1.753 17.876 1.00 90.75 89 ASN A O 1
ATOM 678 N N . ALA A 1 90 ? -2.960 -2.746 19.715 1.00 92.81 90 ALA A N 1
ATOM 679 C CA . ALA A 1 90 ? -2.197 -3.992 19.567 1.00 92.81 90 ALA A CA 1
ATOM 680 C C . ALA A 1 90 ? -2.384 -4.659 18.188 1.00 92.81 90 ALA A C 1
ATOM 682 O O . ALA A 1 90 ? 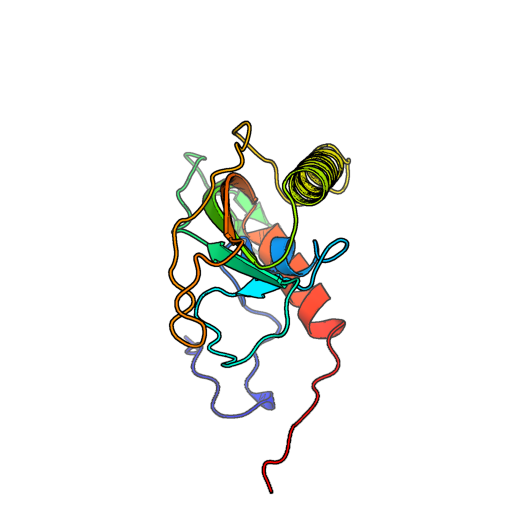-1.414 -5.040 17.549 1.00 92.81 90 ALA A O 1
ATOM 683 N N . ALA A 1 91 ? -3.617 -4.713 17.673 1.00 93.38 91 ALA A N 1
ATOM 684 C CA . ALA A 1 91 ? -3.880 -5.285 16.349 1.00 93.38 91 ALA A CA 1
ATOM 685 C C . ALA A 1 91 ? -3.301 -4.424 15.209 1.00 93.38 91 ALA A C 1
ATOM 687 O O . ALA A 1 91 ? -2.933 -4.944 14.159 1.00 93.38 91 ALA A O 1
ATOM 688 N N . VAL A 1 92 ? -3.210 -3.104 15.405 1.00 93.56 92 VAL A N 1
ATOM 689 C CA . VAL A 1 92 ? -2.558 -2.205 14.441 1.00 93.56 92 VAL A CA 1
ATOM 690 C C . VAL A 1 92 ? -1.032 -2.348 14.503 1.00 93.56 92 VAL A C 1
ATOM 692 O O . VAL A 1 92 ? -0.382 -2.268 13.466 1.00 93.56 92 VAL A O 1
ATOM 695 N N . GLU A 1 93 ? -0.452 -2.617 15.675 1.00 94.38 93 GLU A N 1
ATOM 696 C CA . GLU A 1 93 ? 0.974 -2.953 15.818 1.00 94.38 93 GLU A CA 1
ATOM 697 C C . GLU A 1 93 ? 1.318 -4.280 15.129 1.00 94.38 93 GLU A C 1
ATOM 699 O O . GLU A 1 93 ? 2.338 -4.370 14.444 1.00 94.38 93 GLU A O 1
ATOM 704 N N . ASP A 1 94 ? 0.443 -5.283 15.226 1.00 95.50 94 ASP A N 1
ATOM 705 C CA . ASP A 1 94 ? 0.598 -6.540 14.489 1.00 95.50 94 ASP A CA 1
ATOM 706 C C . ASP A 1 94 ? 0.512 -6.321 12.969 1.00 95.50 94 ASP A C 1
ATOM 708 O O . ASP A 1 94 ? 1.312 -6.879 12.216 1.00 95.50 94 ASP A O 1
ATOM 712 N N . PHE A 1 95 ? -0.389 -5.445 12.507 1.00 94.94 95 PHE A N 1
ATOM 713 C CA . PHE A 1 95 ? -0.435 -5.028 11.103 1.00 94.94 95 PHE A CA 1
ATOM 714 C C . PHE A 1 95 ? 0.855 -4.313 10.666 1.00 94.94 95 PHE A C 1
ATOM 716 O O . PHE A 1 95 ? 1.366 -4.589 9.582 1.00 94.94 95 PHE A O 1
ATOM 723 N N . LEU A 1 96 ? 1.422 -3.430 11.499 1.00 94.25 96 LEU A N 1
ATOM 724 C CA . LEU A 1 96 ? 2.711 -2.795 11.204 1.00 94.25 96 LEU A CA 1
ATOM 725 C C . LEU A 1 96 ? 3.827 -3.826 11.035 1.00 94.25 96 LEU A C 1
ATOM 727 O O . LEU A 1 96 ? 4.605 -3.730 10.086 1.00 94.25 96 LEU A O 1
ATOM 731 N N . ARG A 1 97 ? 3.888 -4.821 11.927 1.00 93.94 97 ARG A N 1
ATOM 732 C CA . ARG A 1 97 ? 4.851 -5.922 11.821 1.00 93.94 97 ARG A CA 1
ATOM 733 C C . ARG A 1 97 ? 4.649 -6.708 10.531 1.00 93.94 97 ARG A C 1
ATOM 735 O O . ARG A 1 97 ? 5.615 -6.955 9.828 1.00 93.94 97 ARG A O 1
ATOM 742 N N . TYR A 1 98 ? 3.406 -7.015 10.175 1.00 94.75 98 TYR A N 1
ATOM 743 C CA . TYR A 1 98 ? 3.085 -7.694 8.922 1.00 94.75 98 TYR A CA 1
ATOM 744 C C . TYR A 1 98 ? 3.562 -6.926 7.679 1.00 94.75 98 TYR A C 1
ATOM 746 O O . TYR A 1 98 ? 4.147 -7.522 6.775 1.00 94.75 98 TYR A O 1
ATOM 754 N N . VAL A 1 99 ? 3.373 -5.602 7.640 1.00 94.19 99 VAL A N 1
ATOM 755 C CA . VAL A 1 99 ? 3.903 -4.764 6.550 1.00 94.19 99 VAL A CA 1
ATOM 756 C C . VAL A 1 99 ? 5.433 -4.797 6.538 1.00 94.19 99 VAL A C 1
ATOM 758 O O . VAL A 1 99 ? 6.030 -4.918 5.469 1.00 94.19 99 VAL A O 1
ATOM 761 N N . GLN A 1 100 ? 6.073 -4.731 7.707 1.00 92.00 100 GLN A N 1
ATOM 762 C CA . GLN A 1 100 ? 7.528 -4.810 7.821 1.00 92.00 100 GLN A CA 1
ATOM 763 C C . GLN A 1 100 ? 8.059 -6.153 7.297 1.00 92.00 100 GLN A C 1
ATOM 765 O O . GLN A 1 100 ? 8.952 -6.165 6.450 1.00 92.00 100 GLN A O 1
ATOM 770 N N . ASP A 1 101 ? 7.475 -7.267 7.733 1.00 92.75 101 ASP A N 1
ATOM 771 C CA . ASP A 1 101 ? 7.848 -8.617 7.305 1.00 92.75 101 ASP A CA 1
ATOM 772 C C . ASP A 1 101 ? 7.670 -8.786 5.790 1.00 92.75 101 ASP A C 1
ATOM 774 O O . ASP A 1 101 ? 8.536 -9.346 5.118 1.00 92.75 101 ASP A O 1
ATOM 778 N N . TYR A 1 102 ? 6.591 -8.229 5.225 1.00 93.19 102 TYR A N 1
ATOM 779 C CA . TYR A 1 102 ? 6.398 -8.177 3.777 1.00 93.19 102 TYR A CA 1
ATOM 780 C C . TYR A 1 102 ? 7.542 -7.427 3.081 1.00 93.19 102 TYR A C 1
ATOM 782 O O . TYR A 1 102 ? 8.112 -7.956 2.127 1.00 93.19 102 TYR A O 1
ATOM 790 N N . THR A 1 103 ? 7.912 -6.234 3.561 1.00 91.56 103 THR A N 1
ATOM 791 C CA . THR A 1 103 ? 8.961 -5.401 2.936 1.00 91.56 103 THR A CA 1
ATOM 792 C C . THR A 1 103 ? 10.368 -5.979 3.053 1.00 91.56 103 THR A C 1
ATOM 794 O O . THR A 1 103 ? 11.218 -5.672 2.223 1.00 91.56 103 THR A O 1
ATOM 797 N N . LEU A 1 104 ? 10.619 -6.814 4.064 1.00 90.31 104 LEU A N 1
ATOM 798 C CA . LEU A 1 104 ? 11.896 -7.502 4.260 1.00 90.31 104 LEU A CA 1
ATOM 799 C C . LEU A 1 104 ? 12.003 -8.807 3.461 1.00 90.31 104 LEU A C 1
ATOM 801 O O . LEU A 1 104 ? 13.067 -9.420 3.438 1.00 90.31 104 LEU A O 1
ATOM 805 N N . SER A 1 105 ? 10.922 -9.248 2.817 1.00 91.38 105 SER A N 1
ATOM 806 C CA . SER A 1 105 ? 10.936 -10.458 1.999 1.00 91.38 105 SER A CA 1
ATOM 807 C C . SER A 1 105 ? 11.616 -10.229 0.644 1.00 91.38 105 SER A C 1
ATOM 809 O O . SER A 1 105 ? 11.459 -9.179 0.024 1.00 91.38 105 SER A O 1
ATOM 811 N N . ASP A 1 106 ? 12.279 -11.256 0.106 1.00 85.69 106 ASP A N 1
ATOM 812 C CA . ASP A 1 106 ? 12.941 -11.199 -1.214 1.00 85.69 106 ASP A CA 1
ATOM 813 C C . ASP A 1 106 ? 11.979 -10.913 -2.383 1.00 85.69 106 ASP A C 1
ATOM 815 O O . ASP A 1 106 ? 12.395 -10.584 -3.493 1.00 85.69 106 ASP A O 1
ATOM 819 N N . LYS A 1 107 ? 10.673 -11.081 -2.151 1.00 85.75 107 LYS A N 1
ATOM 820 C CA . LYS A 1 107 ? 9.606 -10.881 -3.139 1.00 85.75 107 LYS A CA 1
ATOM 821 C C . LYS A 1 107 ? 8.876 -9.550 -2.951 1.00 85.75 107 LYS A C 1
ATOM 823 O O . LYS A 1 107 ? 7.844 -9.340 -3.589 1.00 85.75 107 LYS A O 1
ATOM 828 N N . ALA A 1 108 ? 9.364 -8.683 -2.066 1.00 89.06 108 ALA A N 1
ATOM 829 C CA . ALA A 1 108 ? 8.757 -7.390 -1.810 1.00 89.06 108 ALA A CA 1
ATOM 830 C C . ALA A 1 108 ? 8.815 -6.503 -3.060 1.00 89.06 108 ALA A C 1
ATOM 832 O O . ALA A 1 108 ? 9.877 -6.260 -3.630 1.00 89.06 108 ALA A O 1
ATOM 833 N N . GLU A 1 109 ? 7.662 -5.977 -3.467 1.00 90.50 109 GLU A N 1
ATOM 834 C CA . GLU A 1 109 ? 7.571 -5.054 -4.608 1.00 90.50 109 GLU A CA 1
ATOM 835 C C . GLU A 1 109 ? 7.731 -3.576 -4.190 1.00 90.50 109 GLU A C 1
ATOM 837 O O . GLU A 1 109 ? 7.789 -2.691 -5.045 1.00 90.50 109 GLU A O 1
ATOM 842 N N . MET A 1 110 ? 7.809 -3.304 -2.880 1.00 93.19 110 MET A N 1
ATOM 843 C CA . MET A 1 110 ? 8.108 -1.987 -2.305 1.00 93.19 110 MET A CA 1
ATOM 844 C C . MET A 1 110 ? 8.989 -2.114 -1.061 1.00 93.19 110 MET A C 1
ATOM 846 O O . MET A 1 110 ? 8.912 -3.112 -0.344 1.00 93.19 110 MET A O 1
ATOM 850 N N . GLY A 1 111 ? 9.748 -1.059 -0.770 1.00 92.69 111 GLY A N 1
ATOM 851 C CA . GLY A 1 111 ? 10.414 -0.854 0.511 1.00 92.69 111 GLY A CA 1
ATOM 852 C C . GLY A 1 111 ? 9.738 0.248 1.324 1.00 92.69 111 GLY A C 1
ATOM 853 O O . GLY A 1 111 ? 9.100 1.153 0.782 1.00 92.69 111 GLY A O 1
ATOM 854 N N . VAL A 1 112 ? 9.888 0.176 2.644 1.00 94.25 112 VAL A N 1
ATOM 855 C CA . VAL A 1 112 ? 9.490 1.237 3.577 1.00 94.25 112 VAL A CA 1
ATOM 856 C C . VAL A 1 112 ? 10.755 1.952 4.056 1.00 94.25 112 VAL A C 1
ATOM 858 O O . VAL A 1 112 ? 11.712 1.323 4.495 1.00 94.25 112 VAL A O 1
ATOM 861 N N . MET A 1 113 ? 10.770 3.278 3.942 1.00 91.94 113 MET A N 1
ATOM 862 C CA . MET A 1 113 ? 11.934 4.134 4.203 1.00 91.94 113 MET A CA 1
ATOM 863 C C . MET A 1 113 ? 11.884 4.850 5.557 1.00 91.94 113 MET A C 1
ATOM 865 O O . MET A 1 113 ? 12.815 5.573 5.908 1.00 91.94 113 MET A O 1
ATOM 869 N N . ASN A 1 114 ? 10.794 4.712 6.307 1.00 93.00 114 ASN A N 1
ATOM 870 C CA . ASN A 1 114 ? 10.633 5.288 7.637 1.00 93.00 114 ASN A CA 1
ATOM 871 C C . ASN A 1 114 ? 10.219 4.215 8.647 1.00 93.00 114 ASN A C 1
ATOM 873 O O . ASN A 1 114 ? 9.786 3.135 8.274 1.00 93.00 114 ASN A O 1
ATOM 877 N N . ILE A 1 115 ? 10.297 4.532 9.938 1.00 89.81 115 ILE A N 1
ATOM 878 C CA . ILE A 1 115 ? 9.656 3.714 10.970 1.00 89.81 115 ILE A CA 1
ATOM 879 C C . ILE A 1 115 ? 8.271 4.328 11.221 1.00 89.81 115 ILE A C 1
ATOM 881 O O . ILE A 1 115 ? 8.194 5.430 11.775 1.00 89.81 115 ILE A O 1
ATOM 885 N N . PRO A 1 116 ? 7.180 3.697 10.753 1.00 90.69 116 PRO A N 1
ATOM 886 C CA . PRO A 1 116 ? 5.836 4.230 10.919 1.00 90.69 116 PRO A CA 1
ATOM 887 C C . PRO A 1 116 ? 5.421 4.207 12.394 1.00 90.69 116 PRO A C 1
ATOM 889 O O . PRO A 1 116 ? 5.678 3.247 13.117 1.00 90.69 116 PRO A O 1
ATOM 892 N N . VAL A 1 117 ? 4.739 5.264 12.833 1.00 92.25 117 VAL A N 1
ATOM 893 C CA . VAL A 1 117 ? 4.204 5.387 14.196 1.00 92.25 117 VAL A CA 1
ATOM 894 C C . VAL A 1 117 ? 2.685 5.466 14.126 1.00 92.25 117 VAL A C 1
ATOM 896 O O . VAL A 1 117 ? 2.134 6.185 13.287 1.00 92.25 117 VAL A O 1
ATOM 899 N N . ILE A 1 118 ? 2.016 4.734 15.015 1.00 93.38 118 ILE A N 1
ATOM 900 C CA . ILE A 1 118 ? 0.559 4.744 15.139 1.00 93.38 118 ILE A CA 1
ATOM 901 C C . ILE A 1 118 ? 0.135 6.022 15.856 1.00 93.38 118 ILE A C 1
ATOM 903 O O . ILE A 1 118 ? 0.652 6.360 16.919 1.00 93.38 118 ILE A O 1
ATOM 907 N N . GLN A 1 119 ? -0.814 6.735 15.262 1.00 91.44 119 GLN A N 1
ATOM 908 C CA . GLN A 1 119 ? -1.390 7.950 15.820 1.00 91.44 119 GLN A CA 1
ATOM 909 C C . GLN A 1 119 ? -2.892 7.784 15.986 1.00 91.44 119 GLN A C 1
ATOM 911 O O . GLN A 1 119 ? -3.572 7.252 15.111 1.00 91.44 119 GLN A O 1
ATOM 916 N N . ASP A 1 120 ? -3.421 8.289 17.090 1.00 87.31 120 ASP A N 1
ATOM 917 C CA . ASP A 1 120 ? -4.857 8.301 17.329 1.00 87.31 120 ASP A CA 1
ATOM 918 C C . ASP A 1 120 ? -5.488 9.462 16.572 1.00 87.31 120 ASP A C 1
ATOM 920 O O . ASP A 1 120 ? -5.100 10.620 16.742 1.00 87.31 120 ASP A O 1
ATOM 924 N N . GLU A 1 121 ? -6.477 9.161 15.736 1.00 82.31 121 GLU A N 1
ATOM 925 C CA . GLU A 1 121 ? -7.210 10.177 14.999 1.00 82.31 121 GLU A CA 1
ATOM 926 C C . GLU A 1 121 ? -8.506 10.501 15.740 1.00 82.31 121 GLU A C 1
ATOM 928 O O . GLU A 1 121 ? -9.398 9.666 15.892 1.00 82.31 121 GLU A O 1
ATOM 933 N N . ARG A 1 122 ? -8.612 11.741 16.220 1.00 71.31 122 ARG A N 1
ATOM 934 C CA . ARG A 1 122 ? -9.816 12.240 16.886 1.00 71.31 122 ARG A CA 1
ATOM 935 C C . ARG A 1 122 ? -10.831 12.660 15.828 1.00 71.31 122 ARG A C 1
ATOM 937 O O . ARG A 1 122 ? -10.907 13.829 15.468 1.00 71.31 122 ARG A O 1
ATOM 944 N N . THR A 1 123 ? -11.587 11.701 15.307 1.00 70.19 123 THR A N 1
ATOM 945 C CA . THR A 1 123 ? -12.758 11.980 14.466 1.00 70.19 123 THR A CA 1
ATOM 946 C C . THR A 1 123 ? -14.030 11.678 15.243 1.00 70.19 123 THR A C 1
ATOM 948 O O . THR A 1 123 ? -14.115 10.657 15.924 1.00 70.19 123 THR A O 1
ATOM 951 N N . THR A 1 124 ? -15.021 12.561 15.150 1.00 64.62 124 THR A N 1
ATOM 952 C CA . THR A 1 124 ? -16.353 12.324 15.706 1.00 64.62 124 THR A CA 1
ATOM 953 C C . THR A 1 124 ? -17.120 11.352 14.815 1.00 64.62 124 THR A C 1
ATOM 955 O O . THR A 1 124 ? -17.157 11.502 13.595 1.00 64.62 124 THR A O 1
ATOM 958 N N . GLN A 1 125 ? -17.732 10.342 15.422 1.00 65.44 125 GLN A N 1
ATOM 959 C CA . GLN A 1 125 ? -18.772 9.546 14.791 1.00 65.44 125 GLN A CA 1
ATOM 960 C C . GLN A 1 125 ? -20.085 10.307 14.967 1.00 65.44 125 GLN A C 1
ATOM 962 O O . GLN A 1 125 ? -20.675 10.286 16.048 1.00 65.44 125 GLN A O 1
ATOM 967 N N . ASN A 1 126 ? -20.495 11.041 13.933 1.00 63.56 126 ASN A N 1
ATOM 968 C CA . ASN A 1 126 ? -21.623 11.972 14.016 1.00 63.56 126 ASN A CA 1
ATOM 969 C C . ASN A 1 126 ? -22.942 11.262 14.357 1.00 63.56 126 ASN A C 1
ATOM 971 O O . ASN A 1 126 ? -23.808 11.866 14.981 1.00 63.56 126 ASN A O 1
ATOM 975 N N . GLU A 1 127 ? -23.074 9.980 14.013 1.00 62.78 127 GLU A N 1
ATOM 976 C CA . GLU A 1 127 ? -24.271 9.176 14.275 1.00 62.78 127 GLU A CA 1
ATOM 977 C C . GLU A 1 127 ? -24.443 8.827 15.761 1.00 62.78 127 GLU A C 1
ATOM 979 O O . GLU A 1 127 ? -25.563 8.630 16.222 1.00 62.78 127 GLU A O 1
ATOM 984 N N . LEU A 1 128 ? -23.344 8.746 16.518 1.00 59.28 128 LEU A N 1
ATOM 985 C CA . LEU A 1 128 ? -23.339 8.330 17.928 1.00 59.28 128 LEU A CA 1
ATOM 986 C C . LEU A 1 128 ? -22.783 9.402 18.877 1.00 59.28 128 LEU A C 1
ATOM 988 O O . LEU A 1 128 ? -22.770 9.198 20.087 1.00 59.28 128 LEU A O 1
ATOM 992 N N . ASN A 1 129 ? -22.319 10.536 18.344 1.00 60.16 129 ASN A N 1
ATOM 993 C CA . ASN A 1 129 ? -21.660 11.615 19.084 1.00 60.16 129 ASN A CA 1
ATOM 994 C C . ASN A 1 129 ? -20.501 11.129 19.987 1.00 60.16 129 ASN A C 1
ATOM 996 O O . ASN A 1 129 ? -20.244 11.682 21.056 1.00 60.16 129 ASN A O 1
ATOM 1000 N N . ILE A 1 130 ? -19.801 10.071 19.560 1.00 58.47 130 ILE A N 1
ATOM 1001 C CA . ILE A 1 130 ? -18.623 9.508 20.238 1.00 58.47 130 ILE A CA 1
ATOM 1002 C C . ILE A 1 130 ? -17.369 9.705 19.386 1.00 58.47 130 ILE A C 1
ATOM 1004 O O . ILE A 1 130 ? -17.443 9.872 18.169 1.00 58.47 130 ILE A O 1
ATOM 1008 N N . ILE A 1 131 ? -16.193 9.667 20.014 1.00 64.31 131 ILE A N 1
ATOM 1009 C CA . ILE A 1 131 ? -14.923 9.631 19.279 1.00 64.31 131 ILE A CA 1
ATOM 1010 C C . ILE A 1 131 ? -14.796 8.250 18.627 1.00 64.31 131 ILE A C 1
ATOM 1012 O O . ILE A 1 131 ? -14.802 7.230 19.317 1.00 64.31 131 ILE A O 1
ATOM 1016 N N . ALA A 1 132 ? -14.672 8.215 17.300 1.00 67.81 132 ALA A N 1
ATOM 1017 C CA . ALA A 1 132 ? -14.458 6.981 16.561 1.00 67.81 132 ALA A CA 1
ATOM 1018 C C . ALA A 1 132 ? -13.086 6.387 16.911 1.00 67.81 132 ALA A C 1
ATOM 1020 O O . ALA A 1 132 ? -12.083 7.101 16.973 1.00 67.81 132 ALA A O 1
ATOM 1021 N N . MET A 1 133 ? -13.018 5.065 17.092 1.00 79.75 133 MET A N 1
ATOM 1022 C CA . MET A 1 133 ? -11.748 4.352 17.261 1.00 79.75 133 MET A CA 1
ATOM 1023 C C . MET A 1 133 ? -11.014 4.281 15.921 1.00 79.75 133 MET A C 1
ATOM 1025 O O . MET A 1 133 ? -11.085 3.281 15.200 1.00 79.75 133 MET A O 1
ATOM 1029 N N . ARG A 1 134 ? -10.334 5.376 15.580 1.00 87.25 134 ARG A N 1
ATOM 1030 C CA . ARG A 1 134 ? -9.592 5.535 14.337 1.00 87.25 134 ARG A CA 1
ATOM 1031 C C . ARG A 1 134 ? -8.114 5.751 14.620 1.00 87.25 134 ARG A C 1
ATOM 1033 O O . ARG A 1 134 ? -7.737 6.539 15.487 1.00 87.25 134 ARG A O 1
ATOM 1040 N N . LYS A 1 135 ? -7.279 5.021 13.891 1.00 91.19 135 LYS A N 1
ATOM 1041 C CA . LYS A 1 135 ? -5.823 5.105 13.959 1.00 91.19 135 LYS A CA 1
ATOM 1042 C C . LYS A 1 135 ? -5.289 5.525 12.602 1.00 91.19 135 LYS A C 1
ATOM 1044 O O . LYS A 1 135 ? -5.829 5.146 11.568 1.00 91.19 135 LYS A O 1
ATOM 1049 N N . LYS A 1 136 ? -4.215 6.293 12.610 1.00 93.00 136 LYS A N 1
ATOM 1050 C CA . LYS A 1 136 ? -3.551 6.812 11.427 1.00 93.00 136 LYS A CA 1
ATOM 1051 C C . LYS A 1 136 ? -2.093 6.409 11.455 1.00 93.00 136 LYS A C 1
ATOM 1053 O O . LYS A 1 136 ? -1.422 6.558 12.471 1.00 93.00 136 LYS A O 1
ATOM 1058 N N . VAL A 1 137 ? -1.609 5.934 10.320 1.00 94.88 137 VAL A N 1
ATOM 1059 C CA . VAL A 1 137 ? -0.227 5.513 10.133 1.00 94.88 137 VAL A CA 1
ATOM 1060 C C . VAL A 1 137 ? 0.301 6.154 8.858 1.00 94.88 137 VAL A C 1
ATOM 1062 O O . VAL A 1 137 ? -0.370 6.143 7.825 1.00 94.88 137 VAL A O 1
ATOM 1065 N N . LYS A 1 138 ? 1.498 6.738 8.933 1.00 96.12 138 LYS A N 1
ATOM 1066 C CA . LYS A 1 138 ? 2.170 7.357 7.788 1.00 96.12 138 LYS A CA 1
ATOM 1067 C C . LYS A 1 138 ? 3.388 6.539 7.392 1.00 96.12 138 LYS A C 1
ATOM 1069 O O . LYS A 1 138 ? 4.313 6.373 8.188 1.00 96.12 138 LYS A O 1
ATOM 1074 N N . PHE A 1 139 ? 3.389 6.086 6.151 1.00 96.25 139 PHE A N 1
ATOM 1075 C CA . PHE A 1 139 ? 4.499 5.395 5.525 1.00 96.25 139 PHE A CA 1
ATOM 1076 C C . PHE A 1 139 ? 5.152 6.309 4.504 1.00 96.25 139 PHE A C 1
ATOM 1078 O O . PHE A 1 139 ? 4.477 7.068 3.813 1.00 96.25 139 PHE A O 1
ATOM 1085 N N . LYS A 1 140 ? 6.465 6.184 4.387 1.00 95.69 140 LYS A N 1
ATOM 1086 C CA . LYS A 1 140 ? 7.228 6.672 3.254 1.00 95.69 140 LYS A CA 1
ATOM 1087 C C . LYS A 1 140 ? 7.762 5.447 2.536 1.00 95.69 140 LYS A C 1
ATOM 1089 O O . LYS A 1 140 ? 8.561 4.717 3.116 1.00 95.69 140 LYS A O 1
ATOM 1094 N N . VAL A 1 141 ? 7.295 5.191 1.323 1.00 94.94 141 VAL A N 1
ATOM 1095 C CA . VAL A 1 141 ? 7.648 3.984 0.566 1.00 94.94 141 VAL A CA 1
ATOM 1096 C C . VAL A 1 141 ? 8.462 4.315 -0.665 1.00 94.94 141 VAL A C 1
ATOM 1098 O O . VAL A 1 141 ? 8.371 5.422 -1.191 1.00 94.94 141 VAL A O 1
ATOM 1101 N N . ASN A 1 142 ? 9.239 3.348 -1.138 1.00 93.12 142 ASN A N 1
ATOM 1102 C CA . ASN A 1 142 ? 9.902 3.401 -2.430 1.00 93.12 142 ASN A CA 1
ATOM 1103 C C . ASN A 1 142 ? 9.607 2.151 -3.259 1.00 93.12 142 ASN A C 1
ATOM 1105 O O . ASN A 1 142 ? 9.439 1.050 -2.738 1.00 93.12 142 ASN A O 1
ATOM 1109 N N . TYR A 1 143 ? 9.522 2.331 -4.570 1.00 91.19 143 TYR A N 1
ATOM 1110 C CA . TYR A 1 143 ? 9.253 1.243 -5.503 1.00 91.19 143 TYR A CA 1
ATOM 1111 C C . TYR A 1 143 ? 9.625 1.643 -6.928 1.00 91.19 143 TYR A C 1
ATOM 1113 O O . TYR A 1 143 ? 9.752 2.823 -7.267 1.00 91.19 143 TYR A O 1
ATOM 1121 N N . TYR A 1 144 ? 9.761 0.640 -7.790 1.00 87.81 144 TYR A N 1
ATOM 1122 C CA . TYR A 1 144 ? 9.844 0.847 -9.230 1.00 87.81 144 TYR A CA 1
ATOM 1123 C C . TYR A 1 144 ? 8.438 0.888 -9.829 1.00 87.81 144 TYR A C 1
ATOM 1125 O O . TYR A 1 144 ? 7.639 -0.024 -9.608 1.00 87.81 144 TYR A O 1
ATOM 1133 N N . GLN A 1 145 ? 8.136 1.902 -10.641 1.00 83.00 145 GLN A N 1
ATOM 1134 C CA . GLN A 1 145 ? 6.800 2.072 -11.238 1.00 83.00 145 GLN A CA 1
ATOM 1135 C C . GLN A 1 145 ? 6.336 0.849 -12.053 1.00 83.00 145 GLN A C 1
ATOM 1137 O O . GLN A 1 145 ? 5.167 0.469 -12.008 1.00 83.00 145 GLN A O 1
ATOM 1142 N N . GLN A 1 146 ? 7.263 0.161 -12.730 1.00 81.19 146 GLN A N 1
ATOM 1143 C CA . GLN A 1 146 ? 6.963 -1.063 -13.481 1.00 81.19 146 GLN A CA 1
ATOM 1144 C C . GLN A 1 146 ? 6.412 -2.187 -12.586 1.00 81.19 146 GLN A C 1
ATOM 1146 O O . GLN A 1 146 ? 5.563 -2.966 -13.024 1.00 81.19 146 GLN A O 1
ATOM 1151 N N . ARG A 1 147 ? 6.857 -2.269 -11.325 1.00 83.69 147 ARG A N 1
ATOM 1152 C CA . ARG A 1 147 ? 6.366 -3.272 -10.371 1.00 83.69 147 ARG A CA 1
ATOM 1153 C C . ARG A 1 147 ? 4.918 -3.003 -9.981 1.00 83.69 147 ARG A C 1
ATOM 1155 O O . ARG A 1 147 ? 4.127 -3.942 -9.961 1.00 83.69 147 ARG A O 1
ATOM 1162 N N . MET A 1 148 ? 4.535 -1.736 -9.792 1.00 85.56 148 MET A N 1
ATOM 1163 C CA . MET A 1 148 ? 3.145 -1.377 -9.468 1.00 85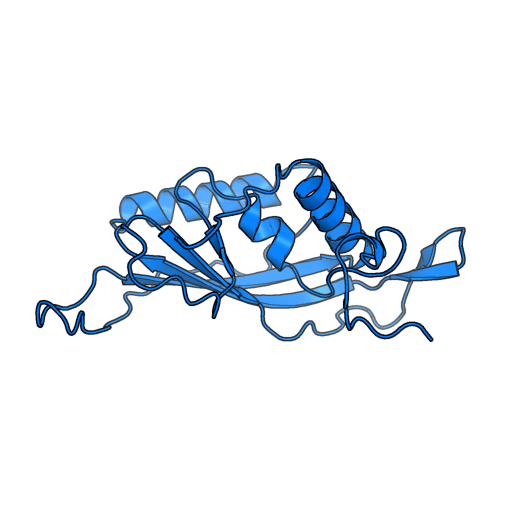.56 148 MET A CA 1
ATOM 1164 C C . MET A 1 148 ? 2.185 -1.799 -10.573 1.00 85.56 148 MET A C 1
ATOM 1166 O O . MET A 1 148 ? 1.138 -2.376 -10.290 1.00 85.56 148 MET A O 1
ATOM 1170 N N . ARG A 1 149 ? 2.582 -1.605 -11.836 1.00 79.12 149 ARG A N 1
ATOM 1171 C CA . ARG A 1 149 ? 1.819 -2.073 -13.000 1.00 79.12 149 ARG A CA 1
ATOM 1172 C C . ARG A 1 149 ? 1.566 -3.581 -12.946 1.00 79.12 149 ARG A C 1
ATOM 1174 O O . ARG A 1 149 ? 0.443 -4.028 -13.170 1.00 79.12 149 ARG A O 1
ATOM 1181 N N . ASN A 1 150 ? 2.596 -4.370 -12.649 1.00 80.44 150 ASN A N 1
ATOM 1182 C CA . ASN A 1 150 ? 2.481 -5.828 -12.608 1.00 80.44 150 ASN A CA 1
ATOM 1183 C C . ASN A 1 150 ? 1.573 -6.292 -11.455 1.00 80.44 150 ASN A C 1
ATOM 1185 O O . ASN A 1 150 ? 0.734 -7.172 -11.652 1.00 80.44 150 ASN A O 1
ATOM 1189 N N . VAL A 1 151 ? 1.692 -5.668 -10.276 1.00 84.25 151 VAL A N 1
ATOM 1190 C CA . VAL A 1 151 ? 0.827 -5.954 -9.119 1.00 84.25 151 VAL A CA 1
ATOM 1191 C C . VAL A 1 151 ? -0.626 -5.574 -9.409 1.00 84.25 151 VAL A C 1
ATOM 1193 O O . VAL A 1 151 ? -1.520 -6.374 -9.140 1.00 84.25 151 VAL A O 1
ATOM 1196 N N . ALA A 1 152 ? -0.867 -4.403 -10.008 1.00 81.56 152 ALA A N 1
ATOM 1197 C CA . ALA A 1 152 ? -2.204 -3.954 -10.395 1.00 81.56 152 ALA A CA 1
ATOM 1198 C C . ALA A 1 152 ? -2.883 -4.948 -11.340 1.00 81.56 152 ALA A C 1
ATOM 1200 O O . ALA A 1 152 ? -4.005 -5.373 -11.080 1.00 81.56 152 ALA A O 1
ATOM 1201 N N . ARG A 1 153 ? -2.180 -5.389 -12.390 1.00 77.75 153 ARG A N 1
ATOM 1202 C CA . ARG A 1 153 ? -2.703 -6.394 -13.327 1.00 77.75 153 ARG A CA 1
ATOM 1203 C C . ARG A 1 153 ? -3.041 -7.697 -12.631 1.00 77.75 153 ARG A C 1
ATOM 1205 O O . ARG A 1 153 ? -4.130 -8.215 -12.831 1.00 77.75 153 ARG A O 1
ATOM 1212 N N . ARG A 1 154 ? -2.145 -8.194 -11.773 1.00 79.12 154 ARG A N 1
ATOM 1213 C CA . ARG A 1 154 ? -2.401 -9.415 -11.002 1.00 79.12 154 ARG A CA 1
ATOM 1214 C C . ARG A 1 154 ? -3.682 -9.293 -10.177 1.00 79.12 154 ARG A C 1
ATOM 1216 O O . ARG A 1 154 ? -4.473 -10.228 -10.170 1.00 79.12 154 ARG A O 1
ATOM 1223 N N . LEU A 1 155 ? -3.889 -8.152 -9.517 1.00 77.19 155 LEU A N 1
ATOM 1224 C CA . LEU A 1 155 ? -5.091 -7.906 -8.722 1.00 77.19 155 LEU A CA 1
ATOM 1225 C C . LEU A 1 155 ? -6.351 -7.850 -9.582 1.00 77.19 155 LEU A C 1
ATOM 1227 O O . LEU A 1 155 ? -7.321 -8.523 -9.249 1.00 77.19 155 LEU A O 1
ATOM 1231 N N . ILE A 1 156 ? -6.314 -7.127 -10.704 1.00 74.56 156 ILE A N 1
ATOM 1232 C CA . ILE A 1 156 ? -7.434 -7.043 -11.652 1.00 74.56 156 ILE A CA 1
ATOM 1233 C C . ILE A 1 156 ? -7.796 -8.433 -12.183 1.00 74.56 156 ILE A C 1
ATOM 1235 O O . ILE A 1 156 ? -8.960 -8.808 -12.154 1.00 74.56 156 ILE A O 1
ATOM 1239 N N . THR A 1 157 ? -6.811 -9.232 -12.603 1.00 76.69 157 THR A N 1
ATOM 1240 C CA . THR A 1 157 ? -7.051 -10.594 -13.108 1.00 76.69 157 THR A CA 1
ATOM 1241 C C . THR A 1 157 ? -7.548 -11.548 -12.020 1.00 76.69 157 THR A C 1
ATOM 1243 O O . THR A 1 157 ? -8.264 -12.497 -12.323 1.00 76.69 157 THR A O 1
ATOM 1246 N N . SER A 1 158 ? -7.184 -11.319 -10.755 1.00 75.25 158 SER A N 1
ATOM 1247 C CA . SER A 1 158 ? -7.686 -12.116 -9.627 1.00 75.25 158 SER A CA 1
ATOM 1248 C C . SER A 1 158 ? -9.070 -11.690 -9.132 1.00 75.25 158 SER A C 1
ATOM 1250 O O . SER A 1 158 ? -9.716 -12.446 -8.408 1.00 75.25 158 SER A O 1
ATOM 1252 N N . ALA A 1 159 ? -9.521 -10.484 -9.483 1.00 68.38 159 ALA A N 1
ATOM 1253 C CA . ALA A 1 159 ? -10.801 -9.959 -9.046 1.00 68.38 159 ALA A CA 1
ATOM 1254 C C . ALA A 1 159 ? -11.932 -10.529 -9.912 1.00 68.38 159 ALA A C 1
ATOM 1256 O O . ALA A 1 159 ? -11.897 -10.454 -11.137 1.00 68.38 159 ALA A O 1
ATOM 1257 N N . ILE A 1 160 ? -12.965 -11.066 -9.264 1.00 63.19 160 ILE A N 1
ATOM 1258 C CA . ILE A 1 160 ? -14.221 -11.417 -9.930 1.00 63.19 160 ILE A CA 1
ATOM 1259 C C . ILE A 1 160 ? -15.127 -10.184 -9.835 1.00 63.19 160 ILE A C 1
ATOM 1261 O O . ILE A 1 160 ? -15.487 -9.801 -8.718 1.00 63.19 160 ILE A O 1
ATOM 1265 N N . PRO A 1 161 ? -15.497 -9.532 -10.952 1.00 58.69 161 PRO A N 1
ATOM 1266 C CA . PRO A 1 161 ? -16.392 -8.386 -10.904 1.00 58.69 161 PRO A CA 1
ATOM 1267 C C . PRO A 1 161 ? -17.786 -8.837 -10.447 1.00 58.69 161 PRO A C 1
ATOM 1269 O O . PRO A 1 161 ? -18.462 -9.601 -11.133 1.00 58.69 161 PRO A O 1
ATOM 1272 N N . SER A 1 162 ? -18.231 -8.362 -9.283 1.00 49.84 162 SER A N 1
ATOM 1273 C CA . SER A 1 162 ? -19.617 -8.515 -8.836 1.00 49.84 162 SER A CA 1
ATOM 1274 C C . SER A 1 162 ? -20.423 -7.290 -9.269 1.00 49.84 162 SER A C 1
ATOM 1276 O O . SER A 1 162 ? -20.220 -6.198 -8.736 1.00 49.84 162 SER A O 1
ATOM 1278 N N . ILE A 1 163 ? -21.331 -7.456 -10.230 1.00 52.16 163 ILE A N 1
ATOM 1279 C CA . ILE A 1 163 ? -22.262 -6.397 -10.635 1.00 52.16 163 ILE A CA 1
ATOM 1280 C C . ILE A 1 163 ? -23.424 -6.388 -9.639 1.00 52.16 163 ILE A C 1
ATOM 1282 O O . ILE A 1 163 ? -24.201 -7.341 -9.578 1.00 52.16 163 ILE A O 1
ATOM 1286 N N . TYR A 1 164 ? -23.551 -5.312 -8.864 1.00 47.34 164 TYR A N 1
ATOM 1287 C CA . TYR A 1 164 ? -24.763 -5.041 -8.097 1.00 47.34 164 TYR A CA 1
ATOM 1288 C C . TYR A 1 164 ? -25.738 -4.303 -9.011 1.00 47.34 164 TYR A C 1
ATOM 1290 O O . TYR A 1 164 ? -25.552 -3.126 -9.303 1.00 47.34 164 TYR A O 1
ATOM 1298 N N . VAL A 1 165 ? -26.755 -5.008 -9.502 1.00 49.41 165 VAL A N 1
ATOM 1299 C CA . VAL A 1 165 ? -27.889 -4.363 -10.169 1.00 49.41 165 VAL A CA 1
ATOM 1300 C C . VAL A 1 165 ? -28.749 -3.759 -9.062 1.00 49.41 165 VAL A C 1
ATOM 1302 O O . VAL A 1 165 ? -29.376 -4.498 -8.301 1.00 49.41 165 VAL A O 1
ATOM 1305 N N . GLU A 1 166 ? -28.720 -2.433 -8.918 1.00 47.81 166 GLU A N 1
ATOM 1306 C CA . GLU A 1 166 ? -29.704 -1.727 -8.093 1.00 47.81 166 GLU A CA 1
ATOM 1307 C C . GLU A 1 166 ? -31.109 -2.070 -8.615 1.00 47.81 166 GLU A C 1
ATOM 1309 O O . GLU A 1 166 ? -31.348 -2.068 -9.825 1.00 47.81 166 GLU A O 1
ATOM 1314 N N . LYS A 1 167 ? -32.003 -2.458 -7.700 1.00 42.41 167 LYS A N 1
ATOM 1315 C CA . LYS A 1 167 ? -33.413 -2.735 -7.998 1.00 42.41 167 LYS A CA 1
ATOM 1316 C C . LYS A 1 167 ? -34.222 -1.452 -8.056 1.00 42.41 167 LYS A C 1
ATOM 1318 O O . LYS A 1 167 ? -33.996 -0.598 -7.172 1.00 42.41 167 LYS A O 1
#